Protein AF-A0A2V6WRA1-F1 (afdb_monomer)

Structure (mmCIF, N/CA/C/O backbone):
data_AF-A0A2V6WRA1-F1
#
_entry.id   AF-A0A2V6WRA1-F1
#
loop_
_atom_site.group_PDB
_atom_site.id
_atom_site.type_symbol
_atom_site.label_atom_id
_atom_site.label_alt_id
_atom_site.label_comp_id
_atom_site.label_asym_id
_atom_site.label_entity_id
_atom_site.label_seq_id
_atom_site.pdbx_PDB_ins_code
_atom_site.Cartn_x
_atom_site.Cartn_y
_atom_site.Cartn_z
_atom_site.occupancy
_atom_site.B_iso_or_equiv
_atom_site.auth_seq_id
_atom_site.auth_comp_id
_atom_site.auth_asym_id
_atom_site.auth_atom_id
_atom_site.pdbx_PDB_model_num
ATOM 1 N N . MET A 1 1 ? 30.009 22.497 -7.646 1.00 36.78 1 MET A N 1
ATOM 2 C CA . MET A 1 1 ? 28.586 22.781 -7.357 1.00 36.78 1 MET A CA 1
ATOM 3 C C . MET A 1 1 ? 28.256 22.162 -6.010 1.00 36.78 1 MET A C 1
ATOM 5 O O . MET A 1 1 ? 28.325 20.947 -5.899 1.00 36.78 1 MET A O 1
ATOM 9 N N . GLY A 1 2 ? 28.025 22.980 -4.980 1.00 42.25 2 GLY A N 1
ATOM 10 C CA . GLY A 1 2 ? 27.654 22.511 -3.641 1.00 42.25 2 GLY A CA 1
ATOM 11 C C . GLY A 1 2 ? 26.138 22.392 -3.519 1.00 42.25 2 GLY A C 1
ATOM 12 O O . GLY A 1 2 ? 25.419 23.261 -4.009 1.00 42.25 2 GLY A O 1
ATOM 13 N N . TRP A 1 3 ? 25.654 21.311 -2.911 1.00 22.52 3 TRP A N 1
ATOM 14 C CA . TRP A 1 3 ? 24.242 21.175 -2.556 1.00 22.52 3 TRP A CA 1
ATOM 15 C C . TRP A 1 3 ? 23.821 22.277 -1.571 1.00 22.52 3 TRP A C 1
ATOM 17 O O . TRP A 1 3 ? 24.614 22.639 -0.697 1.00 22.52 3 TRP A O 1
ATOM 27 N N . PRO A 1 4 ? 22.587 22.801 -1.672 1.00 33.47 4 PRO A N 1
ATOM 28 C CA . PRO A 1 4 ? 22.056 23.690 -0.650 1.00 33.47 4 PRO A CA 1
ATOM 29 C C . PRO A 1 4 ? 21.922 22.946 0.694 1.00 33.47 4 PRO A C 1
ATOM 31 O O . PRO A 1 4 ? 21.697 21.732 0.708 1.00 33.47 4 PRO A O 1
ATOM 34 N N . PRO A 1 5 ? 22.051 23.649 1.834 1.00 32.69 5 PRO A N 1
ATOM 35 C CA . PRO A 1 5 ? 21.884 23.045 3.149 1.00 32.69 5 PRO A CA 1
ATOM 36 C C . PRO A 1 5 ? 20.462 22.493 3.313 1.00 32.69 5 PRO A C 1
ATOM 38 O O . PRO A 1 5 ? 19.470 23.168 3.027 1.00 32.69 5 PRO A O 1
ATOM 41 N N . TRP A 1 6 ? 20.376 21.251 3.788 1.00 30.48 6 TRP A N 1
ATOM 42 C CA . TRP A 1 6 ? 19.123 20.581 4.123 1.00 30.48 6 TRP A CA 1
ATOM 43 C C . TRP A 1 6 ? 18.320 21.412 5.135 1.00 30.48 6 TRP A C 1
ATOM 45 O O . TRP A 1 6 ? 18.836 21.784 6.190 1.00 30.48 6 TRP A O 1
ATOM 55 N N . THR A 1 7 ? 17.055 21.703 4.821 1.00 28.00 7 THR A N 1
ATOM 56 C CA . THR A 1 7 ? 16.121 22.377 5.733 1.00 28.00 7 THR A CA 1
ATOM 57 C C . THR A 1 7 ? 15.155 21.345 6.324 1.00 28.00 7 THR A C 1
ATOM 59 O O . THR A 1 7 ? 14.399 20.729 5.571 1.00 28.00 7 THR A O 1
ATOM 62 N N . PRO A 1 8 ? 15.135 21.138 7.655 1.00 28.84 8 PRO A N 1
ATOM 63 C CA . PRO A 1 8 ? 14.115 20.311 8.279 1.00 28.84 8 PRO A CA 1
ATOM 64 C C . PRO A 1 8 ? 12.732 20.945 8.108 1.00 28.84 8 PRO A C 1
ATOM 66 O O . PRO A 1 8 ? 12.537 22.141 8.334 1.00 28.84 8 PRO A O 1
ATOM 69 N N . TRP A 1 9 ? 11.754 20.120 7.747 1.00 28.62 9 TRP A N 1
ATOM 70 C CA . TRP A 1 9 ? 10.343 20.487 7.706 1.00 28.62 9 TRP A CA 1
ATOM 71 C C . TRP A 1 9 ? 9.860 20.937 9.094 1.00 28.62 9 TRP A C 1
ATOM 73 O O . TRP A 1 9 ? 10.095 20.250 10.088 1.00 28.62 9 TRP A O 1
ATOM 83 N N . ARG A 1 10 ? 9.146 22.069 9.179 1.00 27.16 10 ARG A N 1
ATOM 84 C CA . ARG A 1 10 ? 8.449 22.471 10.413 1.00 27.16 10 ARG A CA 1
ATOM 85 C C . ARG A 1 10 ? 7.092 21.775 10.475 1.00 27.16 10 ARG A C 1
ATOM 87 O O . ARG A 1 10 ? 6.229 22.022 9.636 1.00 27.16 10 ARG A O 1
ATOM 94 N N . VAL A 1 11 ? 6.901 20.925 11.479 1.00 33.31 11 VAL A N 1
ATOM 95 C CA . VAL A 1 11 ? 5.586 20.381 11.837 1.00 33.31 11 VAL A CA 1
ATOM 96 C C . VAL A 1 11 ? 4.828 21.480 12.588 1.00 33.31 11 VAL A C 1
ATOM 98 O O . VAL A 1 11 ? 5.297 21.958 13.619 1.00 33.31 11 VAL A O 1
ATOM 101 N N . GLY A 1 12 ? 3.701 21.941 12.037 1.00 30.52 12 GLY A N 1
ATOM 102 C CA . GLY A 1 12 ? 2.792 22.859 12.732 1.00 30.52 12 GLY A CA 1
ATOM 103 C C . GLY A 1 12 ? 2.118 22.181 13.935 1.00 30.52 12 GLY A C 1
ATOM 104 O O . GLY A 1 12 ? 2.139 20.952 14.022 1.00 30.52 12 GLY A O 1
ATOM 105 N N . PRO A 1 13 ? 1.530 22.943 14.874 1.00 29.92 13 PRO A N 1
ATOM 106 C CA . PRO A 1 13 ? 0.898 22.370 16.059 1.00 29.92 13 PRO A CA 1
ATOM 107 C C . PRO A 1 13 ? -0.219 21.394 15.662 1.00 29.92 13 PRO A C 1
ATOM 109 O O . PRO A 1 13 ? -1.144 21.754 14.934 1.00 29.92 13 PRO A O 1
ATOM 112 N N . ALA A 1 14 ? -0.101 20.150 16.128 1.00 35.62 14 ALA A N 1
ATOM 113 C CA . ALA A 1 14 ? -1.079 19.096 15.903 1.00 35.62 14 ALA A C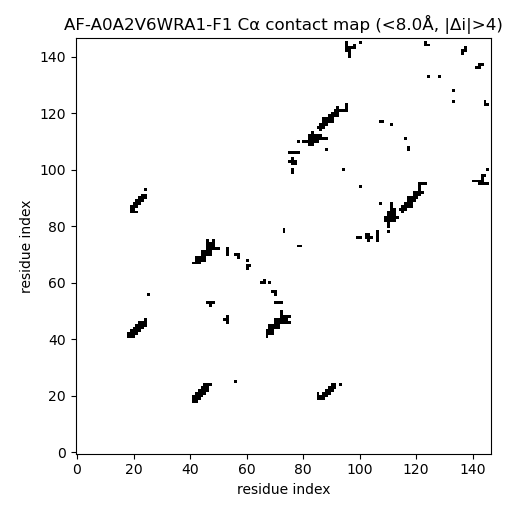A 1
ATOM 114 C C . ALA A 1 14 ? -2.395 19.425 16.625 1.00 35.62 14 ALA A C 1
ATOM 116 O O . ALA A 1 14 ? -2.410 19.668 17.833 1.00 35.62 14 ALA A O 1
ATOM 117 N N . SER A 1 15 ? -3.506 19.419 15.891 1.00 31.66 15 SER A N 1
ATOM 118 C CA . SER A 1 15 ? -4.846 19.317 16.469 1.00 31.66 15 SER A CA 1
ATOM 119 C C . SER A 1 15 ? -5.069 17.896 17.020 1.00 31.66 15 SER A C 1
ATOM 121 O O . SER A 1 15 ? -4.418 16.945 16.589 1.00 31.66 15 SER A O 1
ATOM 123 N N . ALA A 1 16 ? -5.937 17.757 18.030 1.00 25.97 16 ALA A N 1
ATOM 124 C CA . ALA A 1 16 ? -6.130 16.519 18.797 1.00 25.97 16 ALA A CA 1
ATOM 125 C C . ALA A 1 16 ? -6.385 15.274 17.909 1.00 25.97 16 ALA A C 1
ATOM 127 O O . ALA A 1 16 ? -7.147 15.371 16.943 1.00 25.97 16 ALA A O 1
ATOM 128 N N . PRO A 1 17 ? -5.806 14.098 18.232 1.00 28.11 17 PRO A N 1
ATOM 129 C CA . PRO A 1 17 ? -5.803 12.955 17.325 1.00 28.11 17 PRO A CA 1
ATOM 130 C C . PRO A 1 17 ? -7.189 12.304 17.215 1.00 28.11 17 PRO A C 1
ATOM 132 O O . PRO A 1 17 ? -7.793 11.903 18.212 1.00 28.11 17 PRO A O 1
ATOM 135 N N . ARG A 1 18 ? -7.671 12.153 15.979 1.00 29.16 18 ARG A N 1
ATOM 136 C CA . ARG A 1 18 ? -8.694 11.170 15.592 1.00 29.16 18 ARG A CA 1
ATOM 137 C C . ARG A 1 18 ? -8.005 10.057 14.796 1.00 29.16 18 ARG A C 1
ATOM 139 O O . ARG A 1 18 ? -6.864 10.222 14.390 1.00 29.16 18 ARG A O 1
ATOM 146 N N . ALA A 1 19 ? -8.645 8.892 14.717 1.00 25.23 19 ALA A N 1
ATOM 147 C CA . ALA A 1 19 ? -8.038 7.638 14.273 1.00 25.23 19 ALA A CA 1
ATOM 148 C C . ALA A 1 19 ? -7.280 7.765 12.936 1.00 25.23 19 ALA A C 1
ATOM 150 O O . ALA A 1 19 ? -7.909 7.969 11.903 1.00 25.23 19 ALA A O 1
ATOM 151 N N . GLU A 1 20 ? -5.957 7.574 12.981 1.00 33.28 20 GLU A N 1
ATOM 152 C CA . GLU A 1 20 ? -5.134 7.436 11.776 1.00 33.28 20 GLU A CA 1
ATOM 153 C C . GLU A 1 20 ? -5.347 6.058 11.161 1.00 33.28 20 GLU A C 1
ATOM 155 O O . GLU A 1 20 ? -5.678 5.094 11.858 1.00 33.28 20 GLU A O 1
ATOM 160 N N . SER A 1 21 ? -5.182 5.961 9.849 1.00 33.28 21 SER A N 1
ATOM 161 C CA . SER A 1 21 ? -5.178 4.699 9.118 1.00 33.28 21 SER A CA 1
ATOM 162 C C . SER A 1 21 ? -4.084 4.784 8.057 1.00 33.28 21 SER A C 1
ATOM 164 O O . SER A 1 21 ? -4.002 5.776 7.349 1.00 33.28 21 SER A O 1
ATOM 166 N N . SER A 1 22 ? -3.197 3.791 7.973 1.00 35.44 22 SER A N 1
ATOM 167 C CA . SER A 1 22 ? -2.084 3.769 7.012 1.00 35.44 22 SER A CA 1
ATOM 168 C C . SER A 1 22 ? -2.141 2.540 6.116 1.00 35.44 22 SER A C 1
ATOM 170 O O . SER A 1 22 ? -2.551 1.468 6.557 1.00 35.44 22 SER A O 1
ATOM 172 N N . ILE A 1 23 ? -1.706 2.702 4.868 1.00 37.31 23 ILE A N 1
ATOM 173 C CA . ILE A 1 23 ? -1.493 1.620 3.905 1.00 37.31 23 ILE A CA 1
ATOM 174 C C . ILE A 1 23 ? -0.033 1.170 4.032 1.00 37.31 23 ILE A C 1
ATOM 176 O O . ILE A 1 23 ? 0.874 1.990 4.085 1.00 37.31 23 ILE A O 1
ATOM 180 N N . SER A 1 24 ? 0.222 -0.129 4.161 1.00 37.19 24 SER A N 1
ATOM 181 C CA . SER A 1 24 ? 1.582 -0.679 4.183 1.00 37.19 24 SER A CA 1
ATOM 182 C C . SER A 1 24 ? 1.565 -2.086 3.597 1.00 37.19 24 SER A C 1
ATOM 184 O O . SER A 1 24 ? 0.766 -2.914 4.028 1.00 37.19 24 SER A O 1
ATOM 186 N N . ALA A 1 25 ? 2.436 -2.361 2.625 1.00 30.22 25 ALA A N 1
ATOM 187 C CA . ALA A 1 25 ? 2.736 -3.722 2.193 1.00 30.22 25 ALA A CA 1
ATOM 188 C C . ALA A 1 25 ? 3.870 -4.292 3.077 1.00 30.22 25 ALA A C 1
ATOM 190 O O . ALA A 1 25 ? 4.803 -3.559 3.419 1.00 30.22 25 ALA A O 1
ATOM 191 N N . PRO A 1 26 ? 3.828 -5.572 3.493 1.00 27.64 26 PRO A N 1
ATOM 192 C CA . PRO A 1 26 ? 4.844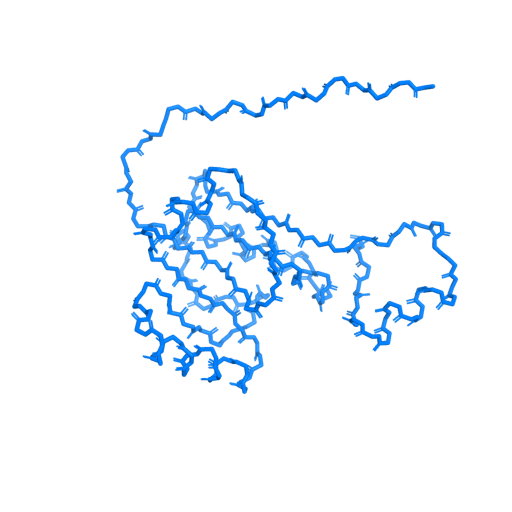 -6.120 4.384 1.00 27.64 26 PRO A CA 1
ATOM 193 C C . PRO A 1 26 ? 6.140 -6.491 3.643 1.00 27.64 26 PRO A C 1
ATOM 195 O O . PRO A 1 26 ? 6.118 -7.312 2.722 1.00 27.64 26 PRO A O 1
ATOM 198 N N . GLY A 1 27 ? 7.270 -5.974 4.147 1.00 28.12 27 GLY A N 1
ATOM 199 C CA . GLY A 1 27 ? 8.607 -6.556 3.968 1.00 28.12 27 GLY A CA 1
ATOM 200 C C . GLY A 1 27 ? 9.690 -5.622 3.419 1.00 28.12 27 GLY A C 1
ATOM 201 O O . GLY A 1 27 ? 9.987 -5.709 2.242 1.00 28.12 27 GLY A O 1
ATOM 202 N N . SER A 1 28 ? 10.313 -4.797 4.274 1.00 27.69 28 SER A N 1
ATOM 203 C CA . SER A 1 28 ? 11.686 -4.252 4.129 1.00 27.69 28 SER A CA 1
ATOM 204 C C . SER A 1 28 ? 11.974 -3.289 5.299 1.00 27.69 28 SER A C 1
ATOM 206 O O . SER A 1 28 ? 11.116 -2.488 5.685 1.00 27.69 28 SER A O 1
ATOM 208 N N . ALA A 1 29 ? 13.134 -3.436 5.948 1.00 30.22 29 ALA A N 1
ATOM 209 C CA . ALA A 1 29 ? 13.507 -2.789 7.210 1.00 30.22 29 ALA A CA 1
ATOM 210 C C . ALA A 1 29 ? 14.286 -1.472 6.997 1.00 30.22 29 ALA A C 1
ATOM 212 O O . ALA A 1 29 ? 15.319 -1.481 6.339 1.00 30.22 29 ALA A O 1
ATOM 213 N N . VAL A 1 30 ? 13.853 -0.365 7.630 1.00 32.28 30 VAL A N 1
ATOM 214 C CA . VAL A 1 30 ? 14.606 0.916 7.715 1.00 32.28 30 VAL A CA 1
ATOM 215 C C . VAL A 1 30 ? 14.404 1.585 9.104 1.00 32.28 30 VAL A C 1
ATOM 217 O O . VAL A 1 30 ? 13.244 1.657 9.543 1.00 32.28 30 VAL A O 1
ATOM 220 N N . PRO A 1 31 ? 15.453 2.094 9.810 1.00 35.22 31 PRO A N 1
ATOM 221 C CA . PRO A 1 31 ? 15.340 2.754 11.128 1.00 35.22 31 PRO A CA 1
ATOM 222 C C . PRO A 1 31 ? 14.959 4.262 11.062 1.00 35.22 31 PRO A C 1
ATOM 224 O O . PRO A 1 31 ? 14.980 4.842 9.980 1.00 35.22 31 PRO A O 1
ATOM 227 N N . PRO A 1 32 ? 14.557 4.908 12.188 1.00 47.69 32 PRO A N 1
ATOM 228 C CA . PRO A 1 32 ? 13.378 5.787 12.215 1.00 47.69 32 PRO A CA 1
ATOM 229 C C . PRO A 1 32 ? 13.625 7.266 12.584 1.00 47.69 32 PRO A C 1
ATOM 231 O O . PRO A 1 32 ? 14.566 7.600 13.296 1.00 47.69 32 PRO A O 1
ATOM 234 N N . GLY A 1 33 ? 12.666 8.135 12.235 1.00 29.81 33 GLY A N 1
ATOM 235 C CA . GLY A 1 33 ? 12.522 9.471 12.824 1.00 29.81 33 GLY A CA 1
ATOM 236 C C . GLY A 1 33 ? 11.057 9.919 12.895 1.00 29.81 33 GLY A C 1
ATOM 237 O O . GLY A 1 33 ? 10.446 10.214 11.873 1.00 29.81 33 GLY A O 1
ATOM 238 N N . SER A 1 34 ? 10.495 9.960 14.108 1.00 33.69 34 SER A N 1
ATOM 239 C CA . SER A 1 34 ? 9.133 10.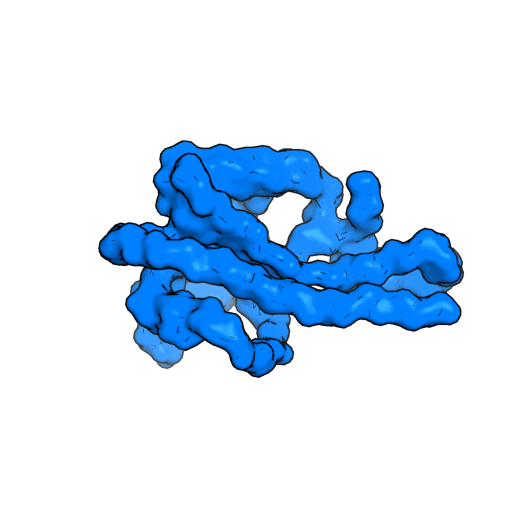393 14.512 1.00 33.69 34 SER A CA 1
ATOM 240 C C . SER A 1 34 ? 7.918 9.574 14.037 1.00 33.69 34 SER A C 1
ATOM 242 O O . SER A 1 34 ? 7.076 9.237 14.866 1.00 33.69 34 SER A O 1
ATOM 244 N N . TRP A 1 35 ? 7.832 9.164 12.769 1.00 37.16 35 TRP A N 1
ATOM 245 C CA . TRP A 1 35 ? 6.592 8.575 12.235 1.00 37.16 35 TRP A CA 1
ATOM 246 C C . TRP A 1 35 ? 6.307 7.139 12.720 1.00 37.16 35 TRP A C 1
ATOM 248 O O . TRP A 1 35 ? 5.158 6.801 12.985 1.00 37.16 35 TRP A O 1
ATOM 258 N N . ARG A 1 36 ? 7.331 6.281 12.898 1.00 42.75 36 ARG A N 1
ATOM 259 C CA . ARG A 1 36 ? 7.127 4.875 13.326 1.00 42.75 36 ARG A CA 1
ATOM 260 C C . ARG A 1 36 ? 6.605 4.750 14.759 1.00 42.75 36 ARG A C 1
ATOM 262 O O . ARG A 1 36 ? 5.813 3.855 15.037 1.00 42.75 36 ARG A O 1
ATOM 269 N N . ALA A 1 37 ? 7.067 5.609 15.670 1.00 35.59 37 ALA A N 1
ATOM 270 C CA . ALA A 1 37 ? 6.686 5.535 17.082 1.00 35.59 37 ALA A CA 1
ATOM 271 C C . ALA A 1 37 ? 5.213 5.918 17.296 1.00 35.59 37 ALA A C 1
ATOM 273 O O . ALA A 1 37 ? 4.551 5.339 18.158 1.00 35.59 37 ALA A O 1
ATOM 274 N N . ASP A 1 38 ? 4.708 6.851 16.486 1.00 41.34 38 ASP A N 1
ATOM 275 C CA . ASP A 1 38 ? 3.307 7.264 16.513 1.00 41.34 38 ASP A CA 1
ATOM 276 C C . ASP A 1 38 ? 2.418 6.287 15.717 1.00 41.34 38 ASP A C 1
ATOM 278 O O . ASP A 1 38 ? 1.390 5.832 16.219 1.00 41.34 38 ASP A O 1
ATOM 282 N N . ALA A 1 39 ? 2.887 5.809 14.555 1.00 47.34 39 ALA A N 1
ATOM 283 C CA . ALA A 1 39 ? 2.200 4.783 13.765 1.00 47.34 39 ALA A CA 1
ATOM 284 C C . ALA A 1 39 ? 2.027 3.449 14.521 1.00 47.34 39 ALA A C 1
ATOM 286 O O . ALA A 1 39 ? 1.006 2.785 14.376 1.00 47.34 39 ALA A O 1
ATOM 287 N N . ALA A 1 40 ? 2.975 3.062 15.388 1.00 47.62 40 ALA A N 1
ATOM 288 C CA . ALA A 1 40 ? 2.870 1.847 16.206 1.00 47.62 40 ALA A CA 1
ATOM 289 C C . ALA A 1 40 ? 1.750 1.902 17.269 1.00 47.62 40 ALA A C 1
ATOM 291 O O . ALA A 1 40 ? 1.346 0.863 17.799 1.00 47.62 40 ALA A O 1
ATOM 292 N N . ARG A 1 41 ? 1.243 3.097 17.604 1.00 54.22 41 ARG A N 1
ATOM 293 C CA . ARG A 1 41 ? 0.155 3.289 18.578 1.00 54.22 41 ARG A CA 1
ATOM 294 C C . ARG A 1 41 ? -1.227 3.360 17.927 1.00 54.22 41 ARG A C 1
ATOM 296 O O . ARG A 1 41 ? -2.225 3.285 18.646 1.00 54.22 41 ARG A O 1
ATOM 303 N N . ARG A 1 42 ? -1.290 3.463 16.600 1.00 69.50 42 ARG A N 1
ATOM 304 C CA . ARG A 1 42 ? -2.494 3.795 15.833 1.00 69.50 42 ARG A CA 1
ATOM 305 C C . ARG A 1 42 ? -2.949 2.614 14.976 1.00 69.50 42 ARG A C 1
ATOM 307 O O . ARG A 1 42 ? -2.200 1.659 14.769 1.00 69.50 42 ARG A O 1
ATOM 314 N N . SER A 1 43 ? -4.214 2.637 14.568 1.00 82.44 43 SER A N 1
ATOM 315 C CA . SER A 1 43 ? -4.769 1.602 13.695 1.00 82.44 43 SER A CA 1
ATOM 316 C C . SER A 1 43 ? -4.313 1.832 12.252 1.00 82.44 43 SER A C 1
ATOM 318 O O . SER A 1 43 ? -3.935 2.931 11.872 1.00 82.44 43 SER A O 1
ATOM 320 N N . SER A 1 44 ? -4.286 0.785 11.439 1.00 87.88 44 SER A N 1
ATOM 321 C CA . SER A 1 44 ? -3.871 0.866 10.038 1.00 87.88 44 SER A CA 1
ATOM 322 C C . SER A 1 44 ? -4.558 -0.196 9.192 1.00 87.88 44 SER A C 1
ATOM 324 O O . SER A 1 44 ? -5.015 -1.223 9.704 1.00 87.88 44 SER A O 1
ATOM 326 N N . VAL A 1 45 ? -4.631 0.069 7.889 1.00 92.25 45 VAL A N 1
ATOM 327 C CA . VAL A 1 45 ? -5.221 -0.812 6.886 1.00 92.25 45 VAL A CA 1
ATOM 328 C C . VAL A 1 45 ? -4.177 -1.093 5.811 1.00 92.25 45 VAL A C 1
ATOM 330 O O . VAL A 1 45 ? -4.005 -0.333 4.866 1.00 92.25 45 VAL A O 1
ATOM 333 N N . ALA A 1 46 ? -3.482 -2.216 5.947 1.00 90.31 46 ALA A N 1
ATOM 334 C CA . ALA A 1 46 ? -2.545 -2.715 4.954 1.00 90.31 46 ALA A CA 1
ATOM 335 C C . ALA A 1 46 ? -3.285 -3.156 3.683 1.00 90.31 46 ALA A C 1
ATOM 337 O O . ALA A 1 46 ? -4.206 -3.971 3.762 1.00 90.31 46 ALA A O 1
ATOM 338 N N . LEU A 1 47 ? -2.859 -2.655 2.520 1.00 90.69 47 LEU A N 1
ATOM 339 C CA . LEU A 1 47 ? -3.362 -3.100 1.222 1.00 90.69 47 LEU A CA 1
ATOM 340 C C . LEU A 1 47 ? -2.428 -4.127 0.606 1.00 90.69 47 LEU A C 1
ATOM 342 O O . LEU A 1 47 ? -1.209 -3.981 0.657 1.00 90.69 47 LEU A O 1
ATOM 346 N N . GLU A 1 48 ? -3.009 -5.148 -0.008 1.00 90.44 48 GLU A N 1
ATOM 347 C CA . GLU A 1 48 ? -2.251 -6.173 -0.712 1.00 90.44 48 GLU A CA 1
ATOM 348 C C . GLU A 1 48 ? -3.062 -6.722 -1.887 1.00 90.44 48 GLU A C 1
ATOM 350 O O . GLU A 1 48 ? -4.141 -7.283 -1.705 1.00 90.44 48 GLU A O 1
ATOM 355 N N . LEU A 1 49 ? -2.542 -6.587 -3.104 1.00 86.81 49 LEU A N 1
ATOM 356 C CA . LEU A 1 49 ? -3.239 -7.022 -4.313 1.00 86.81 49 LEU A CA 1
ATOM 357 C C . LEU A 1 49 ? -3.300 -8.556 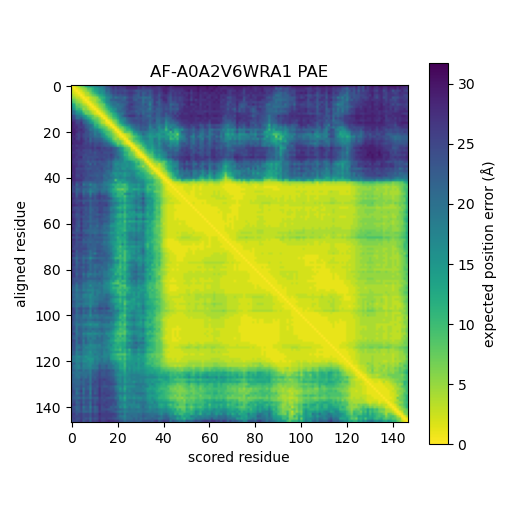-4.405 1.00 86.81 49 LEU A C 1
ATOM 359 O O . LEU A 1 49 ? -4.317 -9.137 -4.812 1.00 86.81 49 LEU A O 1
ATOM 363 N N . HIS A 1 50 ? -2.217 -9.229 -4.001 1.00 86.81 50 HIS A N 1
ATOM 364 C CA . HIS A 1 50 ? -2.072 -10.664 -4.181 1.00 86.81 50 HIS A CA 1
ATOM 365 C C . HIS A 1 50 ? -2.779 -11.456 -3.063 1.00 86.81 50 HIS A C 1
ATOM 367 O O . HIS A 1 50 ? -2.420 -11.344 -1.885 1.00 86.81 50 HIS A O 1
ATOM 373 N N . PRO A 1 51 ? -3.725 -12.357 -3.393 1.00 84.50 51 PRO A N 1
ATOM 374 C CA . PRO A 1 51 ? -4.550 -13.042 -2.395 1.00 84.50 51 P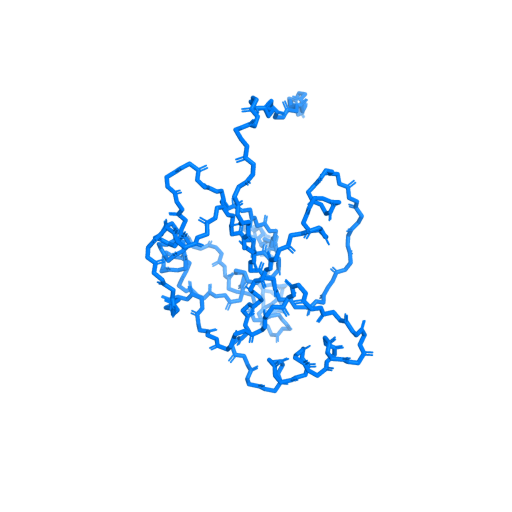RO A CA 1
ATOM 375 C C . PRO A 1 51 ? -3.737 -13.873 -1.397 1.00 84.50 51 PRO A C 1
ATOM 377 O O . PRO A 1 51 ? -4.017 -13.854 -0.199 1.00 84.50 51 PRO A O 1
ATOM 380 N N . GLY A 1 52 ? -2.695 -14.567 -1.867 1.00 85.75 52 GLY A N 1
ATOM 381 C CA . GLY A 1 52 ? -1.830 -15.369 -0.999 1.00 85.75 52 GLY A CA 1
ATOM 382 C C . GLY A 1 52 ? -1.008 -14.522 -0.025 1.00 85.75 52 GLY A C 1
ATOM 383 O O . GLY A 1 52 ? -0.811 -14.920 1.123 1.00 85.75 52 GLY A O 1
ATOM 384 N N . ARG A 1 53 ? -0.583 -13.322 -0.448 1.00 87.06 53 ARG A N 1
ATOM 385 C CA . ARG A 1 53 ? 0.176 -12.402 0.409 1.00 87.06 53 ARG A CA 1
ATOM 386 C C . ARG A 1 53 ? -0.743 -11.764 1.445 1.00 87.06 53 ARG A C 1
ATOM 388 O O . ARG A 1 53 ? -0.384 -11.728 2.618 1.00 87.06 53 ARG A O 1
ATOM 395 N N . ALA A 1 54 ? -1.962 -11.388 1.050 1.00 84.00 54 ALA A N 1
ATOM 396 C CA . ALA A 1 54 ? -2.967 -10.850 1.962 1.00 84.00 54 ALA A CA 1
ATOM 397 C C . ALA A 1 54 ? -3.340 -11.875 3.049 1.00 84.00 54 ALA A C 1
ATOM 399 O O . ALA A 1 54 ? -3.316 -11.570 4.244 1.00 84.00 54 ALA A O 1
ATOM 400 N N . ALA A 1 55 ? -3.604 -13.125 2.651 1.00 89.06 55 ALA A N 1
ATOM 401 C CA . ALA A 1 55 ? -3.891 -14.214 3.581 1.00 89.06 55 ALA A CA 1
ATOM 402 C C . ALA A 1 55 ? -2.703 -14.511 4.514 1.00 89.06 55 ALA A C 1
ATOM 404 O O . ALA A 1 55 ? -2.892 -14.711 5.718 1.00 89.06 55 ALA A O 1
ATOM 405 N N . GLY A 1 56 ? -1.479 -14.506 3.974 1.00 91.19 56 GLY A N 1
ATOM 406 C CA . GLY A 1 56 ? -0.244 -14.679 4.737 1.00 91.19 56 GLY A CA 1
ATOM 407 C C . GLY A 1 56 ? -0.029 -13.576 5.774 1.00 91.19 56 GLY A C 1
ATOM 408 O O . GLY A 1 56 ? 0.224 -13.880 6.938 1.00 91.19 56 GLY A O 1
ATOM 409 N N . ALA A 1 57 ? -0.212 -12.313 5.389 1.00 88.19 57 ALA A N 1
ATOM 410 C CA . ALA A 1 57 ? -0.094 -11.163 6.282 1.00 88.19 57 ALA A CA 1
ATOM 411 C C . ALA A 1 57 ? -1.160 -11.190 7.390 1.00 88.19 57 ALA A C 1
ATOM 413 O O . ALA A 1 57 ? -0.835 -11.042 8.567 1.00 88.19 57 ALA A O 1
ATOM 414 N N . ALA A 1 58 ? -2.417 -11.496 7.052 1.00 89.12 58 ALA A N 1
ATOM 415 C CA . ALA A 1 58 ? -3.476 -11.667 8.046 1.00 89.12 58 ALA A CA 1
ATOM 416 C C . ALA A 1 58 ? -3.179 -12.823 9.021 1.00 89.12 58 ALA A C 1
ATOM 418 O O . ALA A 1 58 ? -3.443 -12.719 10.221 1.00 89.12 58 ALA A O 1
ATOM 419 N N . ARG A 1 59 ? -2.609 -13.934 8.528 1.00 93.38 59 ARG A N 1
ATOM 420 C CA . ARG A 1 59 ? -2.153 -15.050 9.372 1.00 93.38 59 ARG A CA 1
ATOM 421 C C . ARG A 1 59 ? -1.005 -14.628 10.286 1.00 93.38 59 ARG A C 1
ATOM 423 O O . ARG A 1 59 ? -1.047 -14.963 11.467 1.00 93.38 59 ARG A O 1
ATOM 430 N N . LEU A 1 60 ? -0.020 -13.894 9.769 1.00 94.25 60 LEU A N 1
ATOM 431 C CA . LEU A 1 60 ? 1.100 -13.386 10.557 1.00 94.25 60 LEU A CA 1
ATOM 432 C C . LEU A 1 60 ? 0.608 -12.465 11.676 1.00 94.25 60 LEU A C 1
ATOM 434 O O . LEU A 1 60 ? 0.975 -12.696 12.825 1.00 94.25 60 LEU A O 1
ATOM 438 N N . ASN A 1 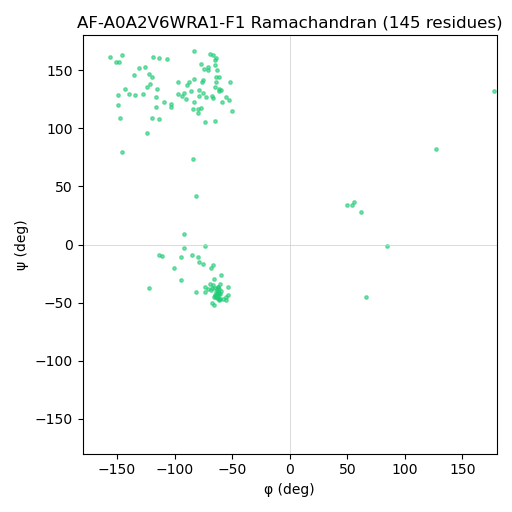61 ? -0.290 -11.518 11.374 1.00 93.56 61 ASN A N 1
ATOM 439 C CA . ASN A 1 61 ? -0.894 -10.631 12.374 1.00 93.56 61 ASN A CA 1
ATOM 440 C C . ASN A 1 61 ? -1.520 -11.428 13.529 1.00 93.56 61 ASN A C 1
ATOM 442 O O . ASN A 1 61 ? -1.276 -11.108 14.690 1.00 93.56 61 ASN A O 1
ATOM 446 N N . ARG A 1 62 ? -2.245 -12.520 13.237 1.00 94.38 62 ARG A N 1
ATOM 447 C CA . ARG A 1 62 ? -2.800 -13.406 14.278 1.00 94.38 62 ARG A CA 1
ATOM 448 C C . ARG A 1 62 ? -1.718 -14.090 15.117 1.00 94.38 62 ARG A C 1
ATOM 450 O O . ARG A 1 62 ? -1.831 -14.107 16.339 1.00 94.38 62 ARG A O 1
ATOM 457 N N . LEU A 1 63 ? -0.680 -14.639 14.483 1.00 95.94 63 LEU A N 1
ATOM 458 C CA . LEU A 1 63 ? 0.395 -15.364 15.177 1.00 95.94 63 LEU A CA 1
ATOM 459 C C . LEU A 1 63 ? 1.187 -14.462 16.130 1.00 95.94 63 LEU A C 1
ATOM 461 O O . LEU A 1 63 ? 1.525 -14.884 17.232 1.00 95.94 63 LEU A O 1
ATOM 465 N N . VAL A 1 64 ? 1.434 -13.213 15.731 1.00 95.31 64 VAL A N 1
ATOM 466 C CA . VAL A 1 64 ? 2.162 -12.231 16.552 1.00 95.31 64 VAL A CA 1
ATOM 467 C C . VAL A 1 64 ? 1.240 -11.368 17.419 1.00 95.31 64 VAL A C 1
ATOM 469 O O . VAL A 1 64 ? 1.698 -10.410 18.035 1.00 95.31 64 VAL A O 1
ATOM 472 N N . LYS A 1 65 ? -0.060 -11.700 17.482 1.00 94.94 65 LYS A N 1
ATOM 473 C CA . LYS A 1 65 ? -1.091 -10.968 18.240 1.00 94.94 65 LYS A CA 1
ATOM 474 C C . LYS A 1 65 ? -1.157 -9.470 17.895 1.00 94.94 65 LYS A C 1
ATOM 476 O O . LYS A 1 65 ? -1.456 -8.642 18.754 1.00 94.94 65 LYS A O 1
ATOM 481 N N . GLN A 1 66 ? -0.896 -9.115 16.638 1.00 91.25 66 GLN A N 1
ATOM 482 C CA . GLN A 1 66 ? -1.065 -7.755 16.141 1.00 91.25 66 GLN A CA 1
ATOM 483 C C . GLN A 1 66 ? -2.543 -7.489 15.830 1.00 91.25 66 GLN A C 1
ATOM 485 O O . GLN A 1 66 ? -3.121 -8.119 14.948 1.00 91.25 66 GLN A O 1
ATOM 490 N N . THR A 1 67 ? -3.146 -6.541 16.546 1.00 90.25 67 THR A N 1
ATOM 491 C CA . THR A 1 67 ? -4.578 -6.206 16.446 1.00 90.25 67 THR A CA 1
ATOM 492 C C . THR A 1 67 ? -4.847 -4.840 15.824 1.00 90.25 67 THR A C 1
ATOM 494 O O . THR A 1 67 ? -5.992 -4.534 15.510 1.00 90.25 67 THR A O 1
ATOM 497 N N . ARG A 1 68 ? -3.811 -4.015 15.625 1.00 87.31 68 ARG A N 1
ATOM 498 C CA . ARG A 1 68 ? -3.946 -2.653 15.086 1.00 87.31 68 ARG A CA 1
ATOM 499 C C . ARG A 1 68 ? -3.807 -2.567 13.566 1.00 87.31 68 ARG A C 1
ATOM 501 O O . ARG A 1 68 ? -3.947 -1.486 13.014 1.00 87.31 68 ARG A O 1
ATOM 508 N N . VAL A 1 69 ? -3.523 -3.677 12.889 1.00 88.56 69 VAL A N 1
ATOM 509 C CA . VAL A 1 69 ? -3.321 -3.713 11.435 1.00 88.56 69 VAL A CA 1
ATOM 510 C C . VAL A 1 69 ? -4.353 -4.649 10.813 1.00 88.56 69 VAL A C 1
ATOM 512 O O . VAL A 1 69 ? -4.267 -5.871 10.971 1.00 88.56 69 VAL A O 1
ATOM 515 N N . ALA A 1 70 ? -5.321 -4.085 10.097 1.00 89.06 70 ALA A N 1
ATOM 516 C CA . ALA A 1 70 ? -6.199 -4.846 9.216 1.00 89.06 70 ALA A CA 1
ATOM 517 C C . ALA A 1 70 ? -5.501 -5.056 7.869 1.00 89.06 70 ALA A C 1
ATOM 519 O O . ALA A 1 70 ? -4.814 -4.160 7.392 1.00 89.06 70 ALA A O 1
ATOM 520 N N . VAL A 1 71 ? -5.670 -6.224 7.251 1.00 90.38 71 VAL A N 1
ATOM 521 C CA . VAL A 1 71 ? -5.178 -6.479 5.889 1.00 90.38 71 VAL A CA 1
ATOM 522 C C . VAL A 1 71 ? -6.375 -6.565 4.956 1.00 90.38 71 VAL A C 1
ATOM 524 O O . VAL A 1 71 ? -7.262 -7.392 5.168 1.00 90.38 71 VAL A O 1
ATOM 527 N N . VAL A 1 72 ? -6.394 -5.718 3.933 1.00 91.06 72 VAL A N 1
ATOM 528 C CA . VAL A 1 72 ? -7.440 -5.644 2.915 1.00 91.06 72 VAL A CA 1
ATOM 529 C C . VAL A 1 72 ? -6.833 -6.007 1.570 1.00 91.06 72 VAL A C 1
ATOM 531 O O . VAL A 1 72 ? -5.836 -5.430 1.137 1.00 91.06 72 VAL A O 1
ATOM 534 N N . ARG A 1 73 ? -7.456 -6.972 0.891 1.00 90.62 73 ARG A N 1
ATOM 535 C CA . ARG A 1 73 ? -7.113 -7.264 -0.496 1.00 90.62 73 ARG A CA 1
ATOM 536 C C . ARG A 1 73 ? -7.784 -6.241 -1.403 1.00 90.62 73 ARG A C 1
ATOM 538 O O . ARG A 1 73 ? -9.007 -6.260 -1.511 1.00 90.62 73 ARG A O 1
ATOM 545 N N . ALA A 1 74 ? -7.002 -5.390 -2.054 1.00 88.00 74 ALA A N 1
ATOM 546 C CA . ALA A 1 74 ? -7.508 -4.398 -2.996 1.00 88.00 74 ALA A CA 1
ATOM 547 C C . ALA A 1 74 ? -6.431 -3.970 -3.995 1.00 88.00 74 ALA A C 1
ATOM 549 O O . ALA A 1 74 ? -5.238 -4.149 -3.748 1.00 88.00 74 ALA A O 1
ATOM 550 N N . ASP A 1 75 ? -6.883 -3.382 -5.099 1.00 90.56 75 ASP A N 1
ATOM 551 C CA . ASP A 1 75 ? -6.047 -2.630 -6.027 1.00 90.56 75 ASP A CA 1
ATOM 552 C C . ASP A 1 75 ? -5.923 -1.181 -5.536 1.00 90.56 75 ASP A C 1
ATOM 554 O O . ASP A 1 75 ? -6.919 -0.550 -5.180 1.00 90.56 75 ASP A O 1
ATOM 558 N N . ALA A 1 76 ? -4.698 -0.658 -5.498 1.00 91.25 76 ALA A N 1
ATOM 559 C CA . ALA A 1 76 ? -4.427 0.714 -5.087 1.00 91.25 76 ALA A CA 1
ATOM 560 C C . ALA A 1 76 ? -4.956 1.755 -6.090 1.00 91.25 76 ALA A C 1
ATOM 562 O O . ALA A 1 76 ? -5.164 2.902 -5.706 1.00 91.25 76 ALA A O 1
ATOM 563 N N . ALA A 1 77 ? -5.197 1.359 -7.345 1.00 91.69 77 ALA A N 1
ATOM 564 C CA . ALA A 1 77 ? -5.831 2.201 -8.355 1.00 91.69 77 ALA A CA 1
ATOM 565 C C . ALA A 1 77 ? -7.366 2.269 -8.208 1.00 91.69 77 ALA A C 1
ATOM 567 O O . ALA A 1 77 ? -8.000 3.101 -8.852 1.00 91.69 77 ALA A O 1
ATOM 568 N N . THR A 1 78 ? -7.972 1.422 -7.361 1.00 93.62 78 THR A N 1
ATOM 569 C CA . THR A 1 78 ? -9.420 1.413 -7.081 1.00 93.62 78 THR A CA 1
ATOM 570 C C . THR A 1 78 ? -9.693 1.020 -5.622 1.00 93.62 78 THR A C 1
ATOM 572 O O . THR A 1 78 ? -10.028 -0.128 -5.306 1.00 93.62 78 THR A O 1
ATOM 575 N N . LEU A 1 79 ? -9.536 1.969 -4.702 1.00 92.69 79 LEU A N 1
ATOM 576 C CA . LEU A 1 79 ? -9.606 1.720 -3.268 1.00 92.69 79 LEU A CA 1
ATOM 577 C C . LEU A 1 79 ? -11.051 1.525 -2.778 1.00 92.69 79 LEU A C 1
ATOM 579 O O . LEU A 1 79 ? -11.904 2.392 -2.991 1.00 92.69 79 LEU A O 1
ATOM 583 N N . PRO A 1 80 ? -11.340 0.459 -2.005 1.00 94.88 80 PRO A N 1
ATOM 584 C CA . PRO A 1 80 ? -12.675 0.161 -1.483 1.00 94.88 80 PRO A CA 1
ATOM 585 C C . PRO A 1 80 ? -12.998 0.981 -0.221 1.00 94.88 80 PRO A C 1
ATOM 587 O O . PRO A 1 80 ? -13.534 0.462 0.757 1.00 94.88 80 PRO A O 1
ATOM 590 N N . PHE A 1 81 ? -12.638 2.263 -0.218 1.00 94.94 81 PHE A N 1
ATOM 591 C CA . PHE A 1 81 ? -12.821 3.158 0.919 1.00 94.94 81 PHE A CA 1
ATOM 592 C C . PHE A 1 81 ? -13.584 4.412 0.517 1.00 94.94 81 PHE A C 1
ATOM 594 O O . PHE A 1 81 ? -13.534 4.850 -0.632 1.00 94.94 81 PHE A O 1
ATOM 601 N N . ALA A 1 82 ? -14.281 5.005 1.483 1.00 93.94 82 ALA A N 1
ATOM 602 C CA . ALA A 1 82 ? -14.969 6.273 1.294 1.00 93.94 82 ALA A CA 1
ATOM 603 C C . ALA A 1 82 ? -13.979 7.439 1.122 1.00 93.94 82 ALA A C 1
ATOM 605 O O . ALA A 1 82 ? -12.796 7.336 1.453 1.00 93.94 82 ALA A O 1
ATOM 606 N N . ASN A 1 83 ? -14.482 8.566 0.620 1.00 96.62 83 ASN A N 1
ATOM 607 C CA . ASN A 1 83 ? -13.705 9.801 0.545 1.00 96.62 83 ASN A CA 1
ATOM 608 C C . ASN A 1 83 ? -13.357 10.282 1.961 1.00 96.62 83 ASN A C 1
ATOM 610 O O . ASN A 1 83 ? -14.211 10.225 2.846 1.00 96.62 83 ASN A O 1
ATOM 614 N N . GLY A 1 84 ? -12.137 10.775 2.175 1.00 93.31 84 GLY A N 1
ATOM 615 C CA . GLY A 1 84 ? -11.716 11.261 3.494 1.00 93.31 84 GLY A CA 1
ATOM 616 C C . GLY A 1 84 ? -11.717 10.202 4.602 1.00 93.31 84 GLY A C 1
ATOM 617 O O . GLY A 1 84 ? -11.927 10.531 5.766 1.00 93.31 84 GLY A O 1
ATOM 618 N N . ALA A 1 85 ? -11.530 8.928 4.256 1.00 93.94 85 ALA A N 1
ATOM 619 C CA . ALA A 1 85 ? -11.457 7.833 5.218 1.00 93.94 85 ALA A CA 1
ATOM 620 C C . ALA A 1 85 ? -10.121 7.768 5.985 1.00 93.94 85 ALA A C 1
ATOM 622 O O . ALA A 1 85 ? -10.053 7.107 7.020 1.00 93.94 85 ALA A O 1
ATOM 623 N N . PHE A 1 86 ? -9.074 8.436 5.493 1.00 90.25 86 PHE A N 1
ATOM 624 C CA . PHE A 1 86 ? -7.717 8.386 6.038 1.00 90.25 86 PHE A CA 1
ATOM 625 C C . PHE A 1 86 ? -7.156 9.796 6.212 1.00 90.25 86 PHE A C 1
ATOM 627 O O . PHE A 1 86 ? -7.478 10.717 5.473 1.00 90.25 86 PHE A O 1
ATOM 634 N N . ASP A 1 87 ? -6.261 9.972 7.163 1.00 86.38 87 ASP A N 1
ATOM 635 C CA . ASP A 1 87 ? -5.454 11.182 7.352 1.00 86.38 87 ASP A CA 1
ATOM 636 C C . ASP A 1 87 ? -4.031 11.038 6.812 1.00 86.38 87 ASP A C 1
ATOM 638 O O . ASP A 1 87 ? -3.380 12.040 6.498 1.00 86.38 87 ASP A O 1
ATOM 642 N N . ALA A 1 88 ? -3.569 9.803 6.632 1.00 91.44 88 ALA A N 1
ATOM 643 C CA . ALA A 1 88 ? -2.302 9.493 6.009 1.00 91.44 88 ALA A CA 1
ATOM 644 C C . ALA A 1 88 ? -2.416 8.339 5.004 1.00 91.44 88 ALA A C 1
ATOM 646 O O . ALA A 1 88 ? -3.146 7.372 5.184 1.00 91.44 88 ALA A O 1
ATOM 647 N N . CYS A 1 89 ? -1.634 8.420 3.937 1.00 92.12 89 CYS A N 1
ATOM 648 C CA . CYS A 1 89 ? -1.354 7.314 3.034 1.00 92.12 89 CYS A CA 1
ATOM 649 C C . CYS A 1 89 ? 0.156 7.093 3.026 1.00 92.12 89 CYS A C 1
ATOM 651 O O . CYS A 1 89 ? 0.931 8.050 2.998 1.00 92.12 89 CYS A O 1
ATOM 653 N N . LEU A 1 90 ? 0.576 5.831 3.048 1.00 90.88 90 LEU A N 1
ATOM 654 C CA . LEU A 1 90 ? 1.977 5.450 2.946 1.00 90.88 90 LEU A CA 1
ATOM 655 C C . LEU A 1 90 ? 2.119 4.426 1.818 1.00 90.88 90 LEU A C 1
ATOM 657 O O . LEU A 1 90 ? 1.394 3.438 1.772 1.00 90.88 90 LEU A O 1
ATOM 661 N N . SER A 1 91 ? 3.059 4.661 0.911 1.00 88.12 91 SER A N 1
ATOM 662 C CA . SER A 1 91 ? 3.529 3.648 -0.034 1.00 88.12 91 SER A CA 1
ATOM 663 C C . SER A 1 91 ? 4.994 3.363 0.252 1.00 88.12 91 SER A C 1
ATOM 665 O O . SER A 1 91 ? 5.831 4.254 0.159 1.00 88.12 91 SER A O 1
ATOM 667 N N . GLN A 1 92 ? 5.320 2.128 0.615 1.00 85.50 92 GLN A N 1
ATOM 668 C CA . GLN A 1 92 ? 6.705 1.724 0.827 1.00 85.50 92 GLN A CA 1
ATOM 669 C C . GLN A 1 92 ? 7.073 0.699 -0.239 1.00 85.50 92 GLN A C 1
ATOM 671 O O . GLN A 1 92 ? 6.592 -0.428 -0.178 1.00 85.50 92 GLN A O 1
ATOM 676 N N . GLU A 1 93 ? 7.910 1.116 -1.190 1.00 86.19 93 GLU A N 1
ATOM 677 C CA . GLU A 1 93 ? 8.475 0.283 -2.258 1.00 86.19 93 GLU A CA 1
ATOM 678 C C . GLU A 1 93 ? 7.383 -0.424 -3.080 1.00 86.19 93 GLU A C 1
ATOM 680 O O . GLU A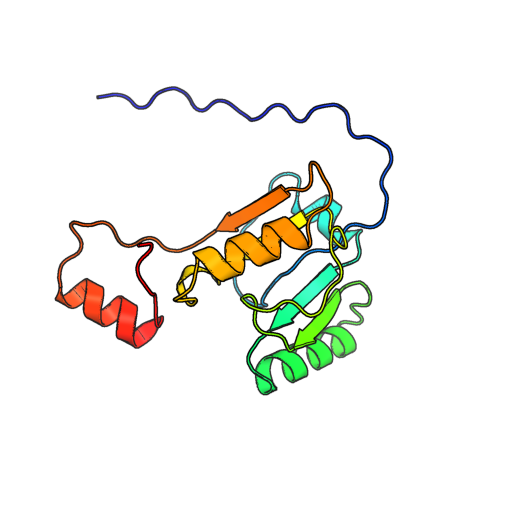 1 93 ? 7.523 -1.581 -3.459 1.00 86.19 93 GLU A O 1
ATOM 685 N N . ALA A 1 94 ? 6.261 0.266 -3.307 1.00 86.12 94 ALA A N 1
ATOM 686 C CA . ALA A 1 94 ? 5.071 -0.304 -3.935 1.00 86.12 94 ALA A CA 1
ATOM 687 C C . ALA A 1 94 ? 4.643 0.439 -5.208 1.00 86.12 94 ALA A C 1
ATOM 689 O O . ALA A 1 94 ? 4.229 -0.208 -6.170 1.00 86.12 94 ALA A O 1
ATOM 690 N N . LEU A 1 95 ? 4.759 1.774 -5.258 1.00 86.31 95 LEU A N 1
ATOM 691 C CA . LEU A 1 95 ? 4.307 2.558 -6.418 1.00 86.31 95 LEU A CA 1
ATOM 692 C C . LEU A 1 95 ? 5.128 2.243 -7.667 1.00 86.31 95 LEU A C 1
ATOM 694 O O . LEU A 1 95 ? 4.593 2.308 -8.771 1.00 86.31 95 LEU A O 1
ATOM 698 N N . LEU A 1 96 ? 6.402 1.868 -7.511 1.00 82.75 96 LEU A N 1
ATOM 699 C CA . LEU A 1 96 ? 7.253 1.471 -8.635 1.00 82.75 96 LEU A CA 1
ATOM 700 C C . LEU A 1 96 ? 6.695 0.262 -9.412 1.00 82.75 96 LEU A C 1
ATOM 702 O O 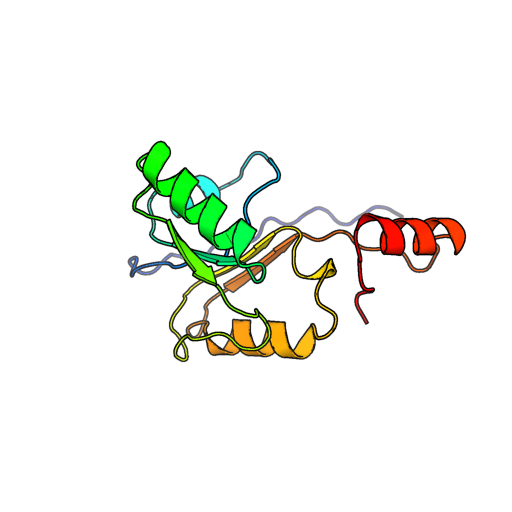. LEU A 1 96 ? 6.933 0.139 -10.612 1.00 82.75 96 LEU A O 1
ATOM 706 N N . HIS A 1 97 ? 5.896 -0.593 -8.771 1.00 83.94 97 HIS A N 1
ATOM 707 C CA . HIS A 1 97 ? 5.257 -1.745 -9.413 1.00 83.94 97 HIS A CA 1
ATOM 708 C C . HIS A 1 97 ? 3.939 -1.399 -10.119 1.00 83.94 97 HIS A C 1
ATOM 710 O O . HIS A 1 97 ? 3.378 -2.243 -10.816 1.00 83.94 97 HIS A O 1
ATOM 716 N N . ILE A 1 98 ? 3.416 -0.182 -9.936 1.00 85.69 98 ILE A N 1
ATOM 717 C CA . ILE A 1 98 ? 2.107 0.210 -10.454 1.00 85.69 98 ILE A CA 1
ATOM 718 C C . ILE A 1 98 ? 2.286 1.076 -11.698 1.00 85.69 98 ILE A C 1
ATOM 720 O O . ILE A 1 98 ? 2.899 2.146 -11.663 1.00 85.69 98 ILE A O 1
ATOM 724 N N . ALA A 1 99 ? 1.724 0.613 -12.814 1.00 83.94 99 ALA A N 1
ATOM 725 C CA . ALA A 1 99 ? 1.777 1.339 -14.076 1.00 83.94 99 ALA A CA 1
ATOM 726 C C . ALA A 1 99 ? 0.992 2.661 -13.995 1.00 83.94 99 ALA A C 1
ATOM 728 O O . ALA A 1 99 ? 1.555 3.723 -14.260 1.00 83.94 99 ALA A O 1
ATOM 729 N N . ASP A 1 100 ? -0.270 2.605 -13.557 1.00 88.94 100 ASP A N 1
ATOM 730 C CA . ASP A 1 100 ? -1.170 3.762 -13.492 1.00 88.94 100 ASP A CA 1
ATOM 731 C C . ASP A 1 100 ? -0.982 4.579 -12.203 1.00 88.94 100 ASP A C 1
ATOM 733 O O . ASP A 1 100 ? -1.772 4.540 -11.257 1.00 88.94 100 ASP A O 1
ATOM 737 N N . LYS A 1 101 ? 0.125 5.320 -12.156 1.00 89.12 101 LYS A N 1
ATOM 738 C CA . LYS A 1 101 ? 0.446 6.230 -11.047 1.00 89.12 101 LYS A CA 1
ATOM 739 C C . LYS A 1 101 ? -0.603 7.338 -10.886 1.00 89.12 101 LYS A C 1
ATOM 741 O O . LYS A 1 101 ? -0.967 7.599 -9.739 1.00 89.12 101 LYS A O 1
ATOM 746 N N . PRO A 1 102 ? -1.122 7.973 -11.961 1.00 94.75 102 PRO A N 1
ATOM 747 C CA . PRO A 1 102 ? -2.199 8.950 -11.829 1.00 94.75 102 PRO A CA 1
ATOM 748 C C . PRO A 1 102 ? -3.432 8.402 -11.104 1.00 94.75 102 PRO A C 1
ATOM 750 O O . PRO A 1 102 ? -3.924 9.075 -10.199 1.00 94.75 102 PRO A O 1
ATOM 753 N N . ALA A 1 103 ? -3.893 7.188 -11.429 1.00 94.75 103 ALA A N 1
ATOM 754 C CA . ALA A 1 103 ? -5.039 6.583 -10.749 1.00 94.75 103 ALA A CA 1
ATOM 755 C C . ALA A 1 103 ? -4.770 6.342 -9.258 1.00 94.75 103 ALA A C 1
ATOM 757 O O . ALA A 1 103 ? -5.587 6.723 -8.421 1.00 94.75 103 ALA A O 1
ATOM 758 N N . VAL A 1 104 ? -3.603 5.793 -8.902 1.00 93.75 104 VAL A N 1
ATOM 759 C CA . VAL A 1 104 ? -3.243 5.577 -7.488 1.00 93.75 104 VAL A CA 1
ATOM 760 C C . VAL A 1 104 ? -3.159 6.897 -6.726 1.00 93.75 104 VAL A C 1
ATOM 762 O O . VAL A 1 104 ? -3.678 7.006 -5.619 1.00 93.75 104 VAL A O 1
ATOM 765 N N . LEU A 1 105 ? -2.526 7.921 -7.305 1.00 95.81 105 LEU A N 1
ATOM 766 C CA . LEU A 1 105 ? -2.415 9.233 -6.667 1.00 95.81 105 LEU A CA 1
ATOM 767 C C . LEU A 1 105 ? -3.787 9.903 -6.509 1.00 95.81 105 LEU A C 1
ATOM 769 O O . LEU A 1 105 ? -4.036 10.529 -5.478 1.00 95.81 105 LEU A O 1
ATOM 773 N N . ALA A 1 106 ? -4.685 9.738 -7.485 1.00 97.81 106 ALA A N 1
ATOM 774 C CA . ALA A 1 106 ? -6.061 10.215 -7.402 1.00 97.81 106 ALA A CA 1
ATOM 775 C C . ALA A 1 106 ? -6.843 9.501 -6.291 1.00 97.81 106 ALA A C 1
ATOM 777 O O . ALA A 1 106 ? -7.516 10.162 -5.500 1.00 97.81 106 ALA A O 1
ATOM 778 N N . GLU A 1 107 ? -6.705 8.181 -6.172 1.00 97.75 107 GLU A N 1
ATOM 779 C CA . GLU A 1 107 ? -7.329 7.405 -5.101 1.00 97.75 107 GLU A CA 1
ATOM 780 C C . GLU A 1 107 ? -6.764 7.762 -3.727 1.00 97.75 107 GLU A C 1
ATOM 782 O O . GLU A 1 107 ? -7.539 8.013 -2.805 1.00 97.75 107 GLU A O 1
ATOM 787 N N . CYS A 1 108 ? -5.439 7.879 -3.584 1.00 96.25 108 CYS A N 1
ATOM 788 C CA . CYS A 1 108 ? -4.810 8.373 -2.359 1.00 96.25 108 CYS A CA 1
ATOM 789 C C . CYS A 1 108 ? -5.355 9.755 -1.982 1.00 96.25 108 CYS A C 1
ATOM 791 O O . CYS A 1 108 ? -5.757 9.962 -0.843 1.00 96.25 108 CYS A O 1
ATOM 793 N N . HIS A 1 109 ? -5.425 10.691 -2.931 1.00 97.69 109 HIS A N 1
ATOM 794 C CA . HIS A 1 109 ? -5.999 12.012 -2.684 1.00 97.69 109 HIS A CA 1
ATOM 795 C C . HIS A 1 109 ? -7.476 11.934 -2.264 1.00 97.69 109 HIS A C 1
ATOM 797 O O . HIS A 1 109 ? -7.885 12.618 -1.331 1.00 97.69 109 HIS A O 1
ATOM 803 N N . ARG A 1 110 ? -8.279 11.088 -2.920 1.00 98.06 110 ARG A N 1
ATOM 804 C CA . ARG A 1 110 ? -9.711 10.922 -2.640 1.00 98.06 110 ARG A CA 1
ATOM 805 C C . ARG A 1 110 ? -9.964 10.379 -1.237 1.00 98.06 110 ARG A C 1
ATOM 807 O O . ARG A 1 110 ? -10.862 10.858 -0.544 1.00 98.06 110 ARG A O 1
ATOM 814 N N . VAL A 1 111 ? -9.215 9.357 -0.829 1.00 97.06 111 VAL A N 1
ATOM 815 C CA . VAL A 1 111 ? -9.412 8.716 0.475 1.00 97.06 111 VAL A CA 1
ATOM 816 C C . VAL A 1 111 ? -8.787 9.518 1.617 1.00 97.06 111 VAL A C 1
ATOM 818 O O . VAL A 1 111 ? -9.146 9.284 2.767 1.00 97.06 111 VAL A O 1
ATOM 821 N N . LEU A 1 112 ? -7.912 10.485 1.327 1.00 95.62 112 LEU A N 1
ATOM 822 C CA . LEU A 1 112 ? -7.385 11.418 2.319 1.00 95.62 112 LEU A CA 1
ATOM 823 C C . LEU A 1 112 ? -8.413 12.497 2.696 1.00 95.62 112 LEU A C 1
ATOM 825 O O . LEU A 1 112 ? -9.129 13.037 1.854 1.00 95.62 112 LEU A O 1
ATOM 829 N N . VAL A 1 113 ? -8.487 12.841 3.982 1.00 94.31 113 VAL A N 1
ATOM 830 C CA . VAL A 1 113 ? -9.199 14.038 4.456 1.00 94.31 113 VAL A CA 1
ATOM 831 C C . VAL A 1 113 ? -8.511 15.303 3.924 1.00 94.31 113 VAL A C 1
ATOM 833 O O . VAL A 1 113 ? -7.311 15.272 3.633 1.00 94.31 113 VAL A O 1
ATOM 836 N N . PRO A 1 114 ? -9.203 16.457 3.862 1.00 93.75 114 PRO A N 1
ATOM 837 C CA . PRO A 1 114 ? -8.541 17.733 3.609 1.00 93.75 114 PRO A CA 1
ATOM 838 C C . PRO A 1 114 ? -7.384 17.969 4.593 1.00 93.75 114 PRO A C 1
ATOM 840 O O . PRO A 1 114 ? -7.572 17.927 5.807 1.00 93.75 114 PRO A O 1
ATOM 843 N N . GLY A 1 115 ? -6.179 18.206 4.068 1.00 92.75 115 GLY A N 1
ATOM 844 C CA . GLY A 1 115 ? -4.955 18.359 4.867 1.00 92.75 115 GLY A CA 1
ATOM 845 C C . GLY A 1 115 ? -4.249 17.047 5.243 1.00 92.75 115 GLY A C 1
ATOM 846 O O . GLY A 1 115 ? -3.181 17.098 5.860 1.00 92.75 115 GLY A O 1
ATOM 847 N N . GLY A 1 116 ? -4.805 15.896 4.852 1.00 90.44 116 GLY A N 1
ATOM 848 C CA . GLY A 1 116 ? -4.152 14.596 4.952 1.00 90.44 116 GLY A CA 1
ATOM 849 C C . GLY A 1 116 ? -2.900 14.502 4.075 1.00 90.44 116 GLY A C 1
ATOM 850 O O . GLY A 1 116 ? -2.693 15.303 3.160 1.00 90.44 116 GLY A O 1
ATOM 851 N N . ARG A 1 117 ? -2.021 13.543 4.378 1.00 92.88 117 ARG A N 1
ATOM 852 C CA . ARG A 1 117 ? -0.685 13.459 3.763 1.00 92.88 117 ARG A CA 1
ATOM 853 C C . ARG A 1 117 ? -0.437 12.114 3.102 1.00 92.88 117 ARG A C 1
ATOM 855 O O . ARG A 1 117 ? -0.650 11.070 3.705 1.00 92.88 117 ARG A O 1
ATOM 862 N N . LEU A 1 118 ? 0.119 12.147 1.898 1.00 92.44 118 LEU A N 1
ATOM 863 C CA . LEU A 1 118 ? 0.742 10.990 1.266 1.00 92.44 118 LEU A CA 1
ATOM 864 C C . LEU A 1 118 ? 2.257 11.051 1.491 1.00 92.44 118 LEU A C 1
ATOM 866 O O . LEU A 1 118 ? 2.886 12.071 1.212 1.00 92.44 118 LEU A O 1
ATOM 870 N N . ALA A 1 119 ? 2.840 9.955 1.966 1.00 90.62 119 ALA A N 1
ATOM 871 C CA . ALA A 1 119 ? 4.279 9.732 1.986 1.00 90.62 119 ALA A CA 1
ATOM 872 C C . ALA A 1 119 ? 4.611 8.485 1.165 1.00 90.62 119 ALA A C 1
ATOM 874 O O . ALA A 1 119 ? 3.855 7.512 1.176 1.00 90.62 119 ALA A O 1
ATOM 875 N N . PHE A 1 120 ? 5.745 8.490 0.469 1.00 88.31 120 PHE A N 1
ATOM 876 C CA . PHE A 1 120 ? 6.205 7.300 -0.230 1.00 88.31 120 PHE A CA 1
ATOM 877 C C . PHE A 1 120 ? 7.724 7.194 -0.298 1.00 88.31 120 PHE A C 1
ATOM 879 O O . PHE A 1 120 ? 8.440 8.190 -0.187 1.00 88.31 120 PHE 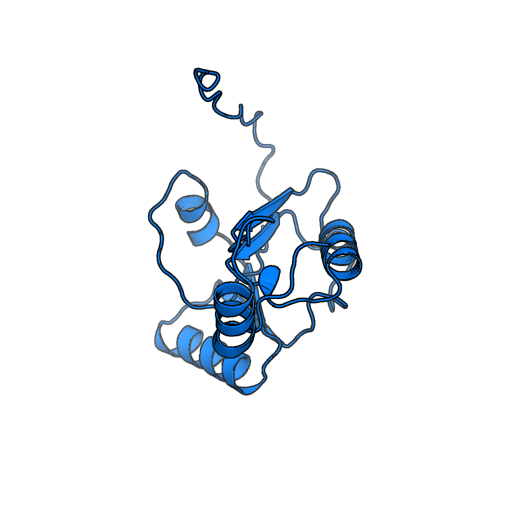A O 1
ATOM 886 N N . THR A 1 121 ? 8.200 5.967 -0.478 1.00 86.81 121 THR A N 1
ATOM 887 C CA . THR A 1 121 ? 9.595 5.650 -0.786 1.00 86.81 121 THR A CA 1
ATOM 888 C C . THR A 1 121 ? 9.612 4.641 -1.917 1.00 86.81 121 THR A C 1
ATOM 890 O O . THR A 1 121 ? 8.968 3.604 -1.794 1.00 86.81 121 THR A O 1
ATOM 893 N N . ASP A 1 122 ? 10.373 4.894 -2.974 1.00 86.38 122 ASP A N 1
ATOM 894 C CA . ASP A 1 122 ? 10.490 3.975 -4.103 1.00 86.38 122 ASP A CA 1
ATOM 895 C C . ASP A 1 122 ? 11.892 4.015 -4.702 1.00 86.38 122 ASP A C 1
ATOM 897 O O . ASP A 1 122 ? 12.665 4.955 -4.494 1.00 86.38 122 ASP A O 1
ATOM 901 N N . TRP A 1 123 ? 12.193 2.980 -5.480 1.00 81.81 123 TRP A N 1
ATOM 902 C CA . TRP A 1 123 ? 13.369 2.945 -6.331 1.00 81.81 123 TRP A CA 1
ATOM 903 C C . TRP A 1 123 ? 13.099 3.757 -7.591 1.00 81.81 123 TRP A C 1
ATOM 905 O O . TRP A 1 123 ? 12.069 3.591 -8.243 1.00 81.81 123 TRP A O 1
ATOM 915 N N . ILE A 1 124 ? 14.046 4.619 -7.951 1.00 79.31 124 ILE A N 1
ATOM 916 C CA . ILE A 1 124 ? 13.978 5.419 -9.171 1.00 79.31 124 ILE A CA 1
ATOM 917 C C . ILE A 1 124 ? 15.104 5.007 -10.116 1.00 79.31 124 ILE A C 1
ATOM 919 O O . ILE A 1 124 ? 16.256 4.858 -9.708 1.00 79.31 124 ILE A O 1
ATOM 923 N N . ALA A 1 125 ? 14.768 4.822 -11.389 1.00 76.88 125 ALA A N 1
ATOM 924 C CA . ALA A 1 125 ? 15.757 4.647 -12.442 1.00 76.88 125 ALA A CA 1
ATOM 925 C C . ALA A 1 125 ? 16.114 6.020 -13.016 1.00 76.88 125 ALA A C 1
ATOM 927 O O . ALA A 1 125 ? 15.236 6.766 -13.450 1.00 76.88 125 ALA A O 1
ATOM 928 N N . PHE A 1 126 ? 17.402 6.358 -13.034 1.00 78.94 126 PHE A N 1
ATOM 929 C CA . PHE A 1 126 ? 17.855 7.581 -13.691 1.00 78.94 126 PHE A CA 1
ATOM 930 C C . PHE A 1 126 ? 17.756 7.449 -15.219 1.00 78.94 126 PHE A C 1
ATOM 932 O O . PHE A 1 126 ? 17.948 6.350 -15.750 1.00 78.94 126 PHE A O 1
ATOM 939 N N . PRO A 1 127 ? 17.538 8.557 -15.954 1.00 78.69 127 PRO A N 1
ATOM 940 C CA . PRO A 1 127 ? 17.513 8.528 -17.418 1.00 78.69 127 PRO A CA 1
ATOM 941 C C . PRO A 1 127 ? 18.775 7.898 -18.026 1.00 78.69 127 PRO A C 1
ATOM 943 O O . PRO A 1 127 ? 18.690 7.138 -18.987 1.00 78.69 127 PRO A O 1
ATOM 946 N N . SER A 1 128 ? 19.931 8.140 -17.401 1.00 84.19 128 SER A N 1
ATOM 947 C CA . SER A 1 128 ? 21.249 7.641 -17.808 1.00 84.19 128 SER A CA 1
ATOM 948 C C . SER A 1 128 ? 21.497 6.152 -17.549 1.00 84.19 128 SER A C 1
ATOM 950 O O . SER A 1 128 ? 22.584 5.669 -17.857 1.00 84.19 128 SER A O 1
ATOM 952 N N . LEU A 1 129 ? 20.546 5.422 -16.959 1.00 84.38 129 LEU A N 1
ATOM 953 C CA . LEU A 1 129 ? 20.698 3.989 -16.724 1.00 84.38 129 LEU A CA 1
ATOM 954 C C . LEU A 1 129 ? 20.857 3.250 -18.065 1.00 84.38 129 LEU A C 1
ATOM 956 O O . LEU A 1 129 ? 20.113 3.535 -18.993 1.00 84.38 129 LEU A O 1
ATOM 960 N N . GLY A 1 130 ? 21.813 2.328 -18.189 1.00 87.19 130 GLY A N 1
ATOM 961 C CA . GLY A 1 130 ? 21.997 1.551 -19.419 1.00 87.19 130 GLY A CA 1
ATOM 962 C C . GLY A 1 130 ? 20.806 0.632 -19.706 1.00 87.19 130 GLY A C 1
ATOM 963 O O . GLY A 1 130 ? 20.085 0.231 -18.791 1.00 87.19 130 GLY A O 1
ATOM 964 N N . ASP A 1 131 ? 20.593 0.279 -20.974 1.00 86.94 131 ASP A N 1
ATOM 965 C CA . ASP A 1 131 ? 19.431 -0.525 -21.384 1.00 86.94 131 ASP A CA 1
ATOM 966 C C . ASP A 1 131 ? 19.429 -1.918 -20.745 1.00 86.94 131 ASP A C 1
ATOM 968 O O . ASP A 1 131 ? 18.388 -2.392 -20.295 1.00 86.94 131 ASP A O 1
ATOM 972 N N . ARG A 1 132 ? 20.611 -2.527 -20.587 1.00 87.38 132 ARG A N 1
ATOM 973 C CA . ARG A 1 132 ? 20.773 -3.816 -19.900 1.00 87.38 132 ARG A CA 1
ATOM 974 C C . ARG A 1 132 ? 20.400 -3.734 -18.420 1.00 87.38 132 ARG A C 1
ATOM 976 O O . ARG A 1 132 ? 19.799 -4.658 -17.875 1.00 87.38 132 ARG A O 1
ATOM 983 N N . GLU A 1 133 ? 20.778 -2.656 -17.738 1.00 85.31 133 GLU A N 1
ATOM 984 C CA . GLU A 1 133 ? 20.385 -2.430 -16.348 1.00 85.31 133 GLU A CA 1
ATOM 985 C C . GLU A 1 133 ? 18.881 -2.166 -16.239 1.00 85.31 133 GLU A C 1
ATOM 987 O O . GLU A 1 133 ? 18.243 -2.690 -15.329 1.00 85.31 133 GLU A O 1
ATOM 992 N N . ARG A 1 134 ? 18.298 -1.422 -17.187 1.00 81.06 134 ARG A N 1
ATOM 993 C CA . ARG A 1 134 ? 16.849 -1.193 -17.281 1.00 81.06 134 ARG A CA 1
ATOM 994 C C . ARG A 1 134 ? 16.075 -2.506 -17.411 1.00 81.06 134 ARG A C 1
ATOM 996 O O . ARG A 1 134 ? 15.123 -2.723 -16.666 1.00 81.06 134 ARG A O 1
ATOM 1003 N N . GLU A 1 135 ? 16.522 -3.389 -18.299 1.00 82.75 135 GLU A N 1
ATOM 1004 C CA . GLU A 1 135 ? 15.922 -4.707 -18.518 1.00 82.75 135 GLU A CA 1
ATOM 1005 C C . GLU A 1 135 ? 15.998 -5.576 -17.256 1.00 82.75 135 GLU A C 1
ATOM 1007 O O . GLU A 1 135 ? 15.000 -6.155 -16.842 1.00 82.75 135 GLU A O 1
ATOM 1012 N N . ARG A 1 136 ? 17.127 -5.556 -16.540 1.00 81.94 136 ARG A N 1
ATOM 1013 C CA . ARG A 1 136 ? 17.262 -6.261 -15.252 1.00 81.94 136 ARG A CA 1
ATOM 1014 C C . ARG A 1 136 ? 16.327 -5.731 -14.165 1.00 81.94 136 ARG A C 1
ATOM 1016 O O . ARG A 1 136 ? 15.749 -6.526 -13.426 1.00 81.94 136 ARG A O 1
ATOM 1023 N N . LEU A 1 137 ? 16.174 -4.407 -14.039 1.00 77.69 137 LEU A N 1
ATOM 1024 C CA . LEU A 1 137 ? 15.220 -3.827 -13.081 1.00 77.69 137 LEU A CA 1
ATOM 1025 C C . LEU A 1 137 ? 13.783 -4.244 -13.422 1.00 77.69 137 LEU A C 1
ATOM 1027 O O . LEU A 1 137 ? 12.986 -4.507 -12.519 1.00 77.69 137 LEU A O 1
ATOM 1031 N N . TRP A 1 138 ? 13.464 -4.335 -14.713 1.00 75.12 138 TRP A N 1
ATOM 1032 C CA . TRP A 1 138 ? 12.167 -4.808 -15.177 1.00 75.12 138 TRP A CA 1
ATOM 1033 C C . TRP A 1 138 ? 11.947 -6.293 -14.876 1.00 75.12 138 TRP A C 1
ATOM 1035 O O . TRP A 1 138 ? 10.947 -6.644 -14.261 1.00 75.12 138 TRP A O 1
ATOM 1045 N N . GLU A 1 139 ? 12.886 -7.166 -15.231 1.00 78.06 139 GLU A N 1
ATOM 1046 C CA . GLU A 1 139 ? 12.749 -8.610 -15.022 1.00 78.06 139 GLU A CA 1
ATOM 1047 C C . GLU A 1 139 ? 12.624 -8.986 -13.541 1.00 78.06 139 GLU A C 1
ATOM 1049 O O . GLU A 1 139 ? 11.851 -9.874 -13.187 1.00 78.06 139 GLU A O 1
ATOM 1054 N N . TRP A 1 140 ? 13.404 -8.341 -12.668 1.00 69.62 140 TRP A N 1
ATOM 1055 C CA . TRP A 1 140 ? 13.531 -8.784 -11.275 1.00 69.62 140 TRP A CA 1
ATOM 1056 C C . TRP A 1 140 ? 12.585 -8.069 -10.323 1.00 69.62 140 TRP A C 1
ATOM 1058 O O . TRP A 1 140 ? 12.173 -8.650 -9.321 1.00 69.62 140 TRP A O 1
ATOM 1068 N N . MET A 1 141 ? 12.250 -6.812 -10.613 1.00 70.12 141 MET A N 1
ATOM 1069 C CA . MET A 1 141 ? 11.367 -6.023 -9.761 1.00 70.12 141 MET A CA 1
ATOM 1070 C C . MET A 1 141 ? 10.046 -5.691 -10.444 1.00 70.12 141 MET A C 1
ATOM 1072 O O . MET A 1 141 ? 9.173 -5.169 -9.775 1.00 70.12 141 MET A O 1
ATOM 1076 N N . ALA A 1 142 ? 9.856 -5.943 -11.742 1.00 70.81 142 ALA A N 1
ATOM 1077 C CA . ALA A 1 142 ? 8.718 -5.393 -12.491 1.00 70.81 142 ALA A CA 1
ATOM 1078 C C . ALA A 1 142 ? 8.577 -3.870 -12.275 1.00 70.81 142 ALA A C 1
ATOM 1080 O O . ALA A 1 142 ? 7.474 -3.329 -12.182 1.00 70.81 142 ALA A O 1
ATOM 1081 N N . ALA A 1 143 ? 9.714 -3.182 -12.110 1.00 64.75 143 ALA A N 1
ATOM 1082 C CA . ALA A 1 143 ? 9.754 -1.763 -11.799 1.00 64.75 143 ALA A CA 1
ATOM 1083 C C . ALA A 1 143 ? 9.384 -0.950 -13.041 1.00 64.75 143 ALA A C 1
ATOM 1085 O O . ALA A 1 143 ? 10.171 -0.818 -13.978 1.00 64.75 143 ALA A O 1
ATOM 1086 N N . THR A 1 144 ? 8.176 -0.401 -13.047 1.00 63.91 144 THR A N 1
ATOM 1087 C CA . THR A 1 144 ? 7.716 0.526 -14.081 1.00 63.91 144 THR A CA 1
ATOM 1088 C C . THR A 1 144 ? 8.352 1.899 -13.871 1.00 63.91 144 THR A C 1
ATOM 1090 O O . THR A 1 144 ? 8.495 2.378 -12.744 1.00 63.91 144 THR A O 1
ATOM 1093 N N . THR A 1 145 ? 8.728 2.569 -14.958 1.00 59.72 145 THR A N 1
ATOM 1094 C CA . THR A 1 145 ? 9.286 3.925 -14.880 1.00 59.72 145 THR A CA 1
ATOM 1095 C C . THR A 1 145 ? 8.235 4.906 -14.338 1.00 59.72 145 THR A C 1
ATOM 1097 O O . THR A 1 145 ? 7.040 4.775 -14.621 1.00 59.72 145 THR A O 1
ATOM 1100 N N . LEU A 1 146 ? 8.667 5.888 -13.538 1.00 58.50 146 LEU A N 1
ATOM 1101 C CA . LEU A 1 146 ? 7.882 7.100 -13.285 1.00 58.50 146 LEU A CA 1
ATOM 1102 C C . LEU A 1 146 ? 7.786 7.842 -14.628 1.00 58.50 146 LEU A C 1
ATOM 1104 O O . LEU A 1 146 ? 8.804 8.333 -15.112 1.00 58.50 146 LEU A O 1
ATOM 1108 N N . GLN A 1 147 ? 6.612 7.809 -15.263 1.00 51.00 147 GLN A N 1
ATOM 1109 C CA . GLN A 1 147 ? 6.329 8.580 -16.478 1.00 51.00 147 GLN A CA 1
ATOM 1110 C C . GLN A 1 147 ? 5.936 10.009 -16.118 1.00 51.00 147 GLN A C 1
ATOM 1112 O O . GLN A 1 147 ? 5.248 10.174 -15.083 1.00 51.00 147 GLN A O 1
#

pLDDT: mean 72.24, std 25.3, range [22.52, 98.06]

Foldseek 3Di:
DDDDDDDDDDDDDDDDDDAAEEEDQDDDDDDDDPPVVVVLVGAYEYEDQDPVSLVVVVVVCVVVVPDRYHYDHDDLLDDPAAFQQHLEYEEEQHCQLPPCNVSNVVSRNRNHDVNRDYDYDHDADDPPDDPVVVVVCCVPVVGHHPD

Solvent-accessible surface area (backbone atoms only — not comparable to full-atom values): 9017 Å² total; per-residue (Å²): 137,79,82,79,82,88,76,83,83,82,80,71,89,79,74,85,88,71,86,48,32,36,34,47,60,93,86,86,92,79,90,85,78,77,57,62,74,54,54,73,77,38,44,27,45,22,48,26,69,50,68,70,56,29,54,48,52,48,49,48,29,61,76,73,68,50,82,46,60,46,65,43,75,42,49,66,61,60,59,99,63,56,73,45,67,20,47,39,43,41,38,61,68,45,64,31,60,42,80,62,52,69,44,28,53,50,36,53,58,45,28,26,30,95,91,37,45,79,48,74,49,65,82,79,83,60,90,84,57,50,68,71,58,52,50,49,43,32,75,76,61,51,46,42,78,90,127

Sequence (147 aa):
MGWPPWTPWRVGPASAPRAESSISAPGSAVPPGSWRADAARRSSVALELHPGRAAGAARLNRLVKQTRVAVVRADAATLPFANGAFDACLSQEALLHIADKPAVLAECHRVLVPGGRLAFTDWIAFPSLGDRERERLWEWMAATTLQ

Secondary structure (DSSP, 8-state):
-PPPPPPPPPPPPPPPP--------S------SSHHHHHTTS-EEEE-SSHHHHHHHHHHHHHTT--SEEEE--BTTB-SS-TT-EEEEEEES-GGG-S-HHHHHHHHHHHEEEEEEEEEE-----TT--HHHHHHHHHHH------

Mean predicted aligned error: 11.78 Å

Radius of gyration: 17.2 Å; Cα contacts (8 Å, |Δi|>4): 182; chains: 1; bounding box: 44×39×40 Å

Nearest PDB structures (foldseek):
  1vl5-assembly4_D  TM=8.055E-01  e=2.253E-05  Halalkalibacterium halodurans C-125
  1xxl-assembly2_B  TM=7.969E-01  e=3.330E-05  Bacillus subtilis
  4krh-assembly2_B  TM=7.858E-01  e=4.922E-05  Haemonchus contortus
  5w7k-assembly2_B  TM=8.613E-01  e=1.148E-04  Penicillium oxalicum
  3mgg-assembly1_A  TM=6.837E-01  e=1.174E-05  Methanosarcina mazei